Protein AF-A0A1D2RMK3-F1 (afdb_monomer)

Solvent-accessible surface area (backbone atoms only — not comparable to full-atom values): 5758 Å² total; per-residue (Å²): 137,51,62,65,57,52,15,66,75,72,74,49,54,51,68,56,47,51,50,48,55,61,56,69,69,47,79,78,75,79,77,52,70,66,72,74,77,52,81,92,75,92,72,62,67,69,61,48,56,69,38,39,67,65,13,60,78,66,78,45,51,45,71,54,44,56,50,48,54,56,51,50,34,58,76,71,67,36,55,63,61,58,53,57,75,44,69,83,75,74,94,126

Sequence (92 aa):
MTTRQIAQAIGITTSTVTALECGSSRPKRERSDYEYLGRAVLVPIDVLDALGPHAAKRGVSVNGLARLIVCTVVDEGMIDAVLDDAAEWGQA

Structure (mmCIF, N/CA/C/O backbone):
data_AF-A0A1D2RMK3-F1
#
_entry.id   AF-A0A1D2RMK3-F1
#
loop_
_atom_site.group_PDB
_atom_site.id
_atom_site.type_symbol
_atom_site.label_atom_id
_atom_site.label_alt_id
_atom_site.label_comp_id
_atom_site.label_asym_id
_atom_site.label_entity_id
_atom_site.label_seq_id
_atom_site.pdbx_PDB_ins_code
_atom_site.Cartn_x
_atom_site.Cartn_y
_atom_site.Cartn_z
_atom_site.occupancy
_atom_site.B_iso_or_equiv
_atom_site.auth_seq_id
_atom_site.auth_comp_id
_atom_site.auth_asym_id
_atom_site.auth_atom_id
_atom_site.pdbx_PDB_model_num
ATOM 1 N N . MET A 1 1 ? -33.223 8.268 23.197 1.00 76.19 1 MET A N 1
ATOM 2 C CA . MET A 1 1 ? -32.705 6.983 23.715 1.00 76.19 1 MET A CA 1
ATOM 3 C C . MET A 1 1 ? -31.260 7.211 24.133 1.00 76.19 1 MET A C 1
ATOM 5 O O . MET A 1 1 ? -30.552 7.871 23.388 1.00 76.19 1 MET A O 1
ATOM 9 N N . THR A 1 2 ? -30.838 6.785 25.323 1.00 92.56 2 THR A N 1
ATOM 10 C CA . THR A 1 2 ? -29.471 7.015 25.832 1.00 92.56 2 THR A CA 1
ATOM 11 C C . THR A 1 2 ? -28.540 5.849 25.489 1.00 92.56 2 THR A C 1
ATOM 13 O O . THR A 1 2 ? -29.001 4.719 25.336 1.00 92.56 2 THR A O 1
ATOM 16 N N . THR A 1 3 ? -27.223 6.080 25.456 1.00 92.25 3 THR A N 1
ATOM 17 C CA . THR A 1 3 ? -26.192 5.041 25.240 1.00 92.25 3 THR A CA 1
ATOM 18 C C . THR A 1 3 ? -26.371 3.841 26.182 1.00 92.25 3 THR A C 1
ATOM 20 O O . THR A 1 3 ? -26.217 2.690 25.780 1.00 92.25 3 THR A O 1
ATOM 23 N N . ARG A 1 4 ? -26.778 4.092 27.436 1.00 92.81 4 ARG A N 1
ATOM 24 C CA . ARG A 1 4 ? -27.070 3.050 28.435 1.00 92.81 4 ARG A CA 1
ATOM 25 C C . ARG A 1 4 ? -28.313 2.225 28.087 1.00 92.81 4 ARG A C 1
ATOM 27 O O . ARG A 1 4 ? -28.303 1.015 28.286 1.00 92.81 4 ARG A O 1
ATOM 34 N N . GLN A 1 5 ? -29.358 2.859 27.554 1.00 95.25 5 GLN A N 1
ATOM 35 C CA . GLN A 1 5 ? -30.564 2.164 27.090 1.00 95.25 5 GLN A CA 1
ATOM 36 C C . GLN A 1 5 ? -30.275 1.297 25.855 1.00 95.25 5 GLN A C 1
ATOM 38 O O . GLN A 1 5 ? -30.787 0.187 25.766 1.00 95.25 5 GLN A O 1
ATOM 43 N N . ILE A 1 6 ? -29.423 1.770 24.938 1.00 92.50 6 ILE A N 1
ATOM 44 C CA . ILE A 1 6 ? -28.977 1.013 23.754 1.00 92.50 6 ILE A CA 1
ATOM 45 C C . ILE A 1 6 ? -28.163 -0.215 24.176 1.00 92.50 6 ILE A C 1
ATOM 47 O O . ILE A 1 6 ? -28.458 -1.329 23.752 1.00 92.50 6 ILE A O 1
ATOM 51 N N . ALA A 1 7 ? -27.185 -0.018 25.063 1.00 94.12 7 ALA A N 1
ATOM 52 C CA . ALA A 1 7 ? -26.360 -1.087 25.619 1.00 94.12 7 ALA A CA 1
ATOM 53 C C . ALA A 1 7 ? -27.213 -2.197 26.258 1.00 94.12 7 ALA A C 1
ATOM 55 O O . ALA A 1 7 ? -27.034 -3.375 25.953 1.00 94.12 7 ALA A O 1
ATOM 56 N N . GLN A 1 8 ? -28.193 -1.817 27.084 1.00 95.19 8 GLN A N 1
ATOM 57 C 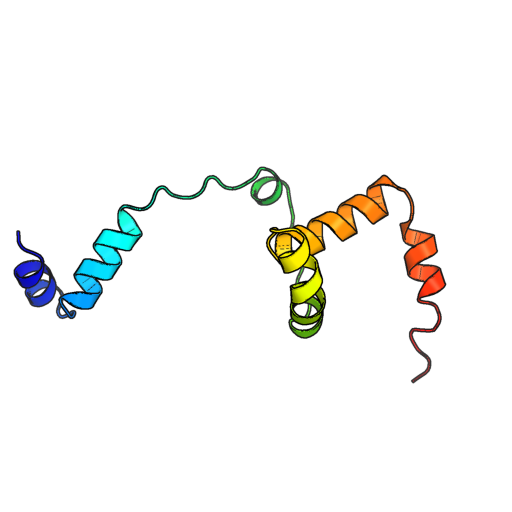CA . GLN A 1 8 ? -29.095 -2.759 27.748 1.00 95.19 8 GLN A CA 1
ATOM 58 C C . GLN A 1 8 ? -30.018 -3.495 26.768 1.00 95.19 8 GLN A C 1
ATOM 60 O O . GLN A 1 8 ? -30.250 -4.687 26.941 1.00 95.19 8 GLN A O 1
ATOM 65 N N . ALA A 1 9 ? -30.541 -2.806 25.751 1.00 95.75 9 ALA A N 1
ATOM 66 C CA . ALA A 1 9 ? -31.438 -3.408 24.767 1.00 95.75 9 ALA A CA 1
ATOM 67 C C . ALA A 1 9 ? -30.729 -4.424 23.853 1.00 95.75 9 ALA A C 1
ATOM 69 O O . ALA A 1 9 ? -31.339 -5.409 23.451 1.00 95.75 9 ALA A O 1
ATOM 70 N N . ILE A 1 10 ? -29.457 -4.181 23.524 1.00 93.69 10 ILE A N 1
ATOM 71 C CA . ILE A 1 10 ? -28.672 -4.998 22.582 1.00 93.69 10 ILE A CA 1
ATOM 72 C C . ILE A 1 10 ? -27.805 -6.041 23.313 1.00 93.69 10 ILE A C 1
ATOM 74 O O . ILE A 1 10 ? -27.368 -7.017 22.710 1.00 93.69 10 ILE A O 1
ATOM 78 N N . GLY A 1 11 ? -27.566 -5.871 24.617 1.00 95.31 11 GLY A N 1
ATOM 79 C CA . GLY A 1 11 ? -26.705 -6.764 25.396 1.00 95.31 11 GLY A CA 1
ATOM 80 C C . GLY A 1 11 ? -25.209 -6.529 25.159 1.00 95.31 11 GLY A C 1
ATOM 81 O O . GLY A 1 11 ? -24.419 -7.464 25.242 1.00 95.31 11 GLY A O 1
ATOM 82 N N . ILE A 1 12 ? -24.809 -5.288 24.864 1.00 95.94 12 ILE A N 1
ATOM 83 C CA . ILE A 1 12 ? -23.402 -4.882 24.688 1.00 95.94 12 ILE A CA 1
ATOM 84 C C . ILE A 1 12 ? -22.992 -3.860 25.746 1.00 95.94 12 ILE A C 1
ATOM 86 O O . ILE A 1 12 ? -23.835 -3.257 26.409 1.00 95.94 12 ILE A O 1
ATOM 90 N N . THR A 1 13 ? -21.690 -3.640 25.922 1.00 96.00 13 THR A N 1
ATOM 91 C CA . THR A 1 13 ? -21.206 -2.628 26.867 1.00 96.00 13 THR A CA 1
ATOM 92 C C . THR A 1 13 ? -21.461 -1.218 26.337 1.00 96.00 13 THR A C 1
ATOM 94 O O . THR A 1 13 ? -21.493 -0.965 25.131 1.00 96.00 13 THR A O 1
ATOM 97 N N . THR A 1 14 ? -21.586 -0.257 27.250 1.00 95.56 14 THR A N 1
ATOM 98 C CA . THR A 1 14 ? -21.697 1.163 26.888 1.00 95.56 14 THR A CA 1
ATOM 99 C C . THR A 1 14 ? -20.472 1.663 26.122 1.00 95.56 14 THR A C 1
ATOM 101 O O . THR A 1 14 ? -20.632 2.462 25.206 1.00 95.56 14 THR A O 1
ATOM 104 N N . SER A 1 15 ? -19.269 1.154 26.422 1.00 94.19 15 SER A N 1
ATOM 105 C CA . SER A 1 15 ? -18.048 1.484 25.675 1.00 94.19 15 SER A CA 1
ATOM 106 C C . SER A 1 15 ? -18.105 1.018 24.219 1.00 94.19 15 SER A C 1
ATOM 108 O O . SER A 1 15 ? -17.653 1.747 23.339 1.00 94.19 15 SER A O 1
ATOM 110 N N . THR A 1 16 ? -18.709 -0.143 23.939 1.00 94.56 16 THR A N 1
ATOM 111 C CA . THR A 1 16 ? -18.940 -0.616 22.567 1.00 94.56 16 THR A CA 1
ATOM 112 C C . THR A 1 16 ? -19.925 0.284 21.828 1.00 94.56 16 THR A C 1
ATOM 114 O O . THR A 1 16 ? -19.665 0.630 20.679 1.00 94.56 16 THR A O 1
ATOM 117 N N . VAL A 1 17 ? -21.011 0.722 22.477 1.00 94.50 17 VAL A N 1
ATOM 118 C CA . VAL A 1 17 ? -21.959 1.672 21.865 1.00 94.50 17 VAL A CA 1
ATOM 119 C C . VAL A 1 17 ? -21.249 2.976 21.505 1.00 94.50 17 VAL A C 1
ATOM 121 O O . VAL A 1 17 ? -21.311 3.399 20.357 1.00 94.50 17 VAL A O 1
ATOM 124 N N . THR A 1 18 ? -20.500 3.567 22.440 1.00 92.50 18 THR A N 1
ATOM 125 C CA . THR A 1 18 ? -19.740 4.800 22.186 1.00 92.50 18 THR A CA 1
ATOM 126 C C . THR A 1 18 ? -18.705 4.620 21.075 1.00 92.50 18 THR A C 1
ATOM 128 O O . THR A 1 18 ? -18.566 5.486 20.217 1.00 92.50 18 THR A O 1
ATOM 131 N N . ALA A 1 19 ? -17.992 3.491 21.040 1.00 90.56 19 ALA A N 1
ATOM 132 C CA . ALA A 1 19 ? -17.033 3.206 19.975 1.00 90.56 19 ALA A CA 1
ATOM 133 C C . ALA A 1 19 ? -17.709 3.116 18.597 1.00 90.56 19 ALA A C 1
ATOM 135 O O . ALA A 1 19 ? -17.180 3.644 17.618 1.00 90.56 19 ALA A O 1
ATOM 136 N N . LEU A 1 20 ? -18.889 2.496 18.518 1.00 89.69 20 LEU A N 1
ATOM 137 C CA . LEU A 1 20 ? -19.679 2.408 17.290 1.00 89.69 20 LEU A CA 1
ATOM 138 C C . LEU A 1 20 ? -20.263 3.766 16.880 1.00 89.69 20 LEU A C 1
ATOM 140 O O . LEU A 1 20 ? -20.227 4.095 15.699 1.00 89.69 20 LEU A O 1
ATOM 144 N N . GLU A 1 21 ? -20.739 4.588 17.815 1.00 89.12 21 GLU A N 1
ATOM 145 C CA . GLU A 1 21 ? -21.193 5.964 17.546 1.00 89.12 21 GLU A CA 1
ATOM 146 C C . GLU A 1 21 ? -20.045 6.830 17.000 1.00 89.12 21 GLU A C 1
ATOM 148 O O . GLU A 1 21 ? -20.185 7.492 15.968 1.00 89.12 21 GLU A O 1
ATOM 153 N N . CYS A 1 22 ? -18.864 6.758 17.617 1.00 86.69 22 CYS A N 1
ATOM 154 C CA . CYS A 1 22 ? -17.662 7.448 17.144 1.00 86.69 22 CYS A CA 1
ATOM 155 C C . CYS A 1 22 ? -17.163 6.913 15.793 1.00 86.69 22 CYS A C 1
ATOM 157 O O . CYS A 1 22 ? -16.625 7.666 14.986 1.00 86.69 22 CYS A O 1
ATOM 159 N N . GLY A 1 23 ? -17.295 5.609 15.543 1.00 82.88 23 GLY A N 1
ATOM 160 C CA . GLY A 1 23 ? -16.871 4.981 14.293 1.00 82.88 23 GLY A CA 1
ATOM 161 C C . GLY A 1 23 ? -17.827 5.254 13.133 1.00 82.88 23 GLY A C 1
ATOM 162 O O . GLY A 1 23 ? -17.376 5.534 12.027 1.00 82.88 23 GLY A O 1
ATOM 163 N N . SER A 1 24 ? -19.135 5.208 13.392 1.00 83.00 24 SER A N 1
ATOM 164 C CA . SER A 1 24 ? -20.199 5.409 12.397 1.00 83.00 24 SER A CA 1
ATOM 165 C C . SER A 1 24 ? -20.356 6.866 11.963 1.00 83.00 24 SER A C 1
ATOM 167 O O . SER A 1 24 ? -20.774 7.122 10.838 1.00 83.00 24 SER A O 1
ATOM 169 N N . SER A 1 25 ? -19.983 7.816 12.824 1.00 81.00 25 SER A N 1
ATOM 170 C CA . SER A 1 25 ? -19.978 9.251 12.512 1.00 81.00 25 SER A CA 1
ATOM 171 C C . SER A 1 25 ? -18.772 9.704 11.686 1.00 81.00 25 SER A C 1
ATOM 173 O O . SER A 1 25 ? -18.770 10.827 11.178 1.00 81.00 25 SE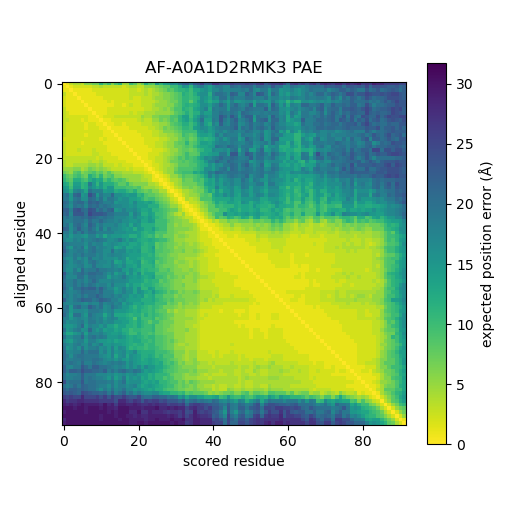R A O 1
ATOM 175 N N . ARG A 1 26 ? -17.741 8.864 11.513 1.00 78.94 26 ARG A N 1
ATOM 176 C CA . ARG A 1 26 ? -16.606 9.220 10.655 1.00 78.94 26 ARG A CA 1
ATOM 177 C C . ARG A 1 26 ? -17.043 9.217 9.190 1.00 78.94 26 ARG A C 1
ATOM 179 O O . ARG A 1 26 ? -17.627 8.228 8.743 1.00 78.94 26 ARG A O 1
ATOM 186 N N . PRO A 1 27 ? -16.720 10.271 8.418 1.00 77.94 27 PRO A N 1
ATOM 187 C CA . PRO A 1 27 ? -16.980 10.265 6.990 1.00 77.94 27 PRO A CA 1
ATOM 188 C C . PRO A 1 27 ? -16.277 9.060 6.373 1.00 77.94 27 PRO A C 1
ATOM 190 O O . PRO A 1 27 ? -15.091 8.811 6.619 1.00 77.94 27 PRO A O 1
ATOM 193 N N . LYS A 1 28 ? -17.031 8.282 5.593 1.00 74.44 28 LYS A N 1
ATOM 194 C CA . LYS A 1 28 ? -16.466 7.171 4.835 1.00 74.44 28 LYS A CA 1
ATOM 195 C C . LYS A 1 28 ? -15.408 7.764 3.915 1.00 74.44 28 LYS A C 1
ATOM 197 O O . LYS A 1 28 ? -15.728 8.610 3.086 1.00 74.44 28 LYS A O 1
ATOM 202 N N . ARG A 1 29 ? -14.154 7.344 4.087 1.00 75.69 29 ARG A N 1
ATOM 203 C CA . ARG A 1 29 ? -13.072 7.751 3.192 1.00 75.69 29 ARG A CA 1
ATOM 204 C C . ARG A 1 29 ? -13.494 7.419 1.761 1.00 75.69 29 ARG A C 1
ATOM 206 O O . ARG A 1 29 ? -13.859 6.273 1.483 1.00 75.69 29 ARG A O 1
ATOM 213 N N . GLU A 1 30 ? -13.453 8.417 0.885 1.00 73.81 30 GLU A N 1
ATOM 214 C CA . GLU A 1 30 ? -13.645 8.186 -0.539 1.00 73.81 30 GLU A CA 1
ATOM 215 C C . GLU A 1 30 ? -12.566 7.221 -1.021 1.00 73.81 30 GLU A C 1
ATOM 217 O O . GLU A 1 30 ? -11.372 7.375 -0.736 1.00 73.81 30 GLU A O 1
ATOM 222 N N . ARG A 1 31 ? -13.021 6.161 -1.685 1.00 67.44 31 ARG A N 1
ATOM 223 C CA . ARG A 1 31 ? -12.125 5.205 -2.319 1.00 67.44 31 ARG A CA 1
ATOM 224 C C . ARG A 1 31 ? -11.389 5.933 -3.433 1.00 67.44 31 ARG A C 1
ATOM 226 O O . ARG A 1 31 ? -12.010 6.645 -4.214 1.00 67.44 31 ARG A O 1
ATOM 233 N N . SER A 1 32 ? -10.077 5.758 -3.486 1.00 68.38 32 SER A N 1
ATOM 234 C CA . SER A 1 32 ? -9.268 6.314 -4.568 1.00 68.38 32 SER A CA 1
ATOM 235 C C . SER A 1 32 ? -9.608 5.631 -5.898 1.00 68.38 32 SER A C 1
ATOM 237 O O . SER A 1 32 ? -9.970 4.458 -5.895 1.00 68.38 32 SER A O 1
ATOM 239 N N . ASP A 1 33 ? -9.423 6.308 -7.034 1.00 66.44 33 ASP A N 1
ATOM 240 C CA . ASP A 1 33 ? -9.578 5.712 -8.374 1.00 66.44 33 ASP A CA 1
ATOM 241 C C . ASP A 1 33 ? -8.779 4.408 -8.542 1.00 66.44 33 ASP A C 1
ATOM 243 O O . ASP A 1 33 ? -9.247 3.463 -9.177 1.00 66.44 33 ASP A O 1
ATOM 247 N N . TYR A 1 34 ? -7.622 4.294 -7.879 1.00 64.50 34 TYR A N 1
ATOM 248 C CA . TYR A 1 34 ? -6.827 3.062 -7.840 1.00 64.50 34 TYR A CA 1
ATOM 249 C C . TYR A 1 34 ? -7.572 1.873 -7.211 1.00 64.50 34 TYR A C 1
ATOM 251 O O . TYR A 1 34 ? -7.322 0.728 -7.575 1.00 64.50 34 TYR A O 1
ATOM 259 N N . GLU A 1 35 ? -8.490 2.124 -6.276 1.00 64.88 35 GLU A N 1
ATOM 260 C CA . GLU A 1 35 ? -9.326 1.096 -5.645 1.00 64.88 35 GLU A CA 1
ATOM 261 C C . GLU A 1 35 ? -10.514 0.684 -6.533 1.00 64.88 35 GLU A C 1
ATOM 263 O O . GLU A 1 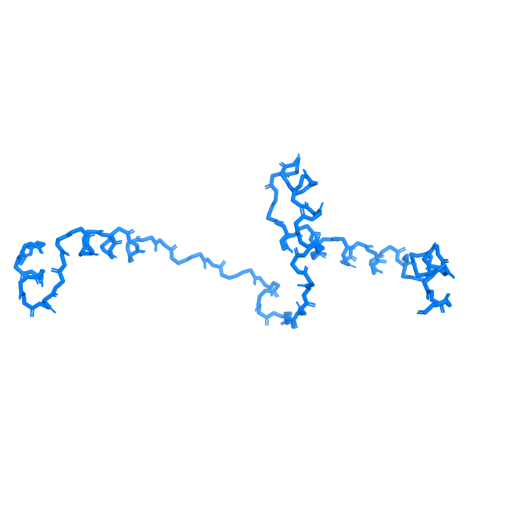35 ? -11.081 -0.386 -6.320 1.00 64.88 35 GLU A O 1
ATOM 268 N N . TYR A 1 36 ? -10.892 1.503 -7.523 1.00 65.19 36 TYR A N 1
ATOM 269 C CA . TYR A 1 36 ? -11.960 1.191 -8.482 1.00 65.19 36 TYR A CA 1
ATOM 270 C C . TYR A 1 36 ? -11.445 0.558 -9.775 1.00 65.19 36 TYR A C 1
ATOM 272 O O . TYR A 1 36 ? -12.130 -0.281 -10.357 1.00 65.19 36 TYR A O 1
ATOM 280 N N . LEU A 1 37 ? -10.253 0.953 -10.223 1.00 79.19 37 LEU A N 1
ATOM 281 C CA . LEU A 1 37 ? -9.684 0.547 -11.510 1.00 79.19 37 LEU A CA 1
ATOM 282 C C . LEU A 1 37 ? -8.578 -0.515 -11.379 1.00 79.19 37 LEU A C 1
ATOM 284 O O . LEU A 1 37 ? -8.111 -1.045 -12.385 1.00 79.19 37 LEU A O 1
ATOM 288 N N . GLY A 1 38 ? -8.150 -0.832 -10.153 1.00 79.19 38 GLY A N 1
ATOM 289 C CA . GLY A 1 38 ? -7.061 -1.768 -9.875 1.00 79.19 38 GLY A CA 1
ATOM 290 C C . GLY A 1 38 ? -7.512 -3.194 -9.542 1.00 79.19 38 GLY A C 1
ATOM 291 O O . GLY A 1 38 ? -8.631 -3.439 -9.092 1.00 79.19 38 GLY A O 1
ATOM 292 N N . ARG A 1 39 ? -6.593 -4.153 -9.706 1.00 80.69 39 ARG A N 1
ATOM 293 C CA . ARG A 1 39 ? -6.702 -5.504 -9.131 1.00 80.69 39 ARG A CA 1
ATOM 294 C C . ARG A 1 39 ? -5.861 -5.593 -7.862 1.00 80.69 39 ARG A C 1
ATOM 296 O O . ARG A 1 39 ? -4.775 -5.024 -7.797 1.00 80.69 39 ARG A O 1
ATOM 303 N N . ALA A 1 40 ? -6.354 -6.330 -6.869 1.00 83.38 40 ALA A N 1
ATOM 304 C CA . ALA A 1 40 ? -5.583 -6.614 -5.666 1.00 83.38 40 ALA A CA 1
ATOM 305 C C . ALA A 1 40 ? -4.482 -7.640 -5.971 1.00 83.38 40 ALA A C 1
ATOM 307 O O . ALA A 1 40 ? -4.751 -8.680 -6.571 1.00 83.38 40 ALA A O 1
ATOM 308 N N . VAL A 1 41 ? -3.262 -7.348 -5.522 1.00 86.31 41 VAL A N 1
ATOM 309 C CA . VAL A 1 41 ? -2.120 -8.267 -5.549 1.00 86.31 41 VAL A CA 1
ATOM 310 C C . VAL A 1 41 ? -1.742 -8.573 -4.108 1.00 86.31 41 VAL A C 1
ATOM 312 O O . VAL A 1 41 ? -1.654 -7.666 -3.280 1.00 86.31 41 VAL A O 1
ATOM 315 N N . LEU A 1 42 ? -1.555 -9.855 -3.803 1.00 92.00 42 LEU A N 1
ATOM 316 C CA . LEU A 1 42 ? -1.066 -10.275 -2.497 1.00 92.00 42 LEU A CA 1
ATOM 317 C C . LEU A 1 42 ? 0.441 -10.036 -2.426 1.00 92.00 42 LEU A C 1
ATOM 319 O O . LEU A 1 42 ? 1.182 -10.473 -3.302 1.00 92.00 42 LEU A O 1
ATOM 323 N N . VAL A 1 43 ? 0.870 -9.353 -1.369 1.00 91.62 43 VAL A N 1
ATOM 324 C CA . VAL A 1 43 ? 2.279 -9.089 -1.070 1.00 91.62 43 VAL A CA 1
ATOM 325 C C . VAL A 1 43 ? 2.606 -9.759 0.267 1.00 91.62 43 VAL A C 1
ATOM 327 O O . VAL A 1 43 ? 1.810 -9.616 1.202 1.00 91.62 43 VAL A O 1
ATOM 330 N N . PRO A 1 44 ? 3.728 -10.495 0.377 1.00 94.56 44 PRO A N 1
ATOM 331 C CA . PRO A 1 44 ? 4.172 -11.077 1.640 1.00 94.56 44 PRO A CA 1
ATOM 332 C C . PRO A 1 44 ? 4.297 -10.032 2.761 1.00 94.56 44 PRO A C 1
ATOM 334 O O . PRO A 1 44 ? 4.658 -8.879 2.517 1.00 94.56 44 PRO A O 1
ATOM 337 N N . ILE A 1 45 ? 3.967 -10.427 3.995 1.00 94.19 45 ILE A N 1
ATOM 338 C CA . ILE A 1 45 ? 3.912 -9.506 5.146 1.00 94.19 45 ILE A CA 1
ATOM 339 C C . ILE A 1 45 ? 5.298 -8.938 5.464 1.00 94.19 45 ILE A C 1
ATOM 341 O O . ILE A 1 45 ? 5.430 -7.741 5.686 1.00 94.19 45 ILE A O 1
ATOM 345 N N . ASP A 1 46 ? 6.328 -9.773 5.412 1.00 96.00 46 ASP A N 1
ATOM 346 C CA . ASP A 1 46 ? 7.726 -9.400 5.619 1.00 96.00 46 ASP A CA 1
ATOM 347 C C . ASP A 1 46 ? 8.207 -8.336 4.619 1.00 96.00 46 ASP A C 1
ATOM 349 O O . ASP A 1 46 ? 8.916 -7.401 4.994 1.00 96.00 46 ASP A O 1
ATOM 353 N N . VAL A 1 47 ? 7.756 -8.410 3.364 1.00 94.81 47 VAL A N 1
ATOM 354 C CA . VAL A 1 47 ? 8.031 -7.380 2.350 1.00 94.81 47 VAL A CA 1
ATOM 355 C C . VAL A 1 47 ? 7.346 -6.060 2.714 1.00 94.81 47 VAL A C 1
ATOM 357 O O . VAL A 1 47 ? 7.950 -4.992 2.600 1.00 94.81 47 VAL A O 1
ATOM 360 N N . LEU A 1 48 ? 6.096 -6.101 3.185 1.00 94.94 48 LEU A N 1
ATOM 361 C CA . LEU A 1 48 ? 5.392 -4.900 3.649 1.00 94.94 48 LEU A CA 1
ATOM 362 C C . LEU A 1 48 ? 6.068 -4.291 4.887 1.00 94.94 48 LEU A C 1
ATOM 364 O O . LEU A 1 48 ? 6.215 -3.068 4.964 1.00 94.94 48 LEU A O 1
ATOM 368 N N . ASP A 1 49 ? 6.536 -5.120 5.816 1.00 96.31 49 ASP A N 1
ATOM 369 C CA . ASP A 1 49 ? 7.265 -4.677 7.005 1.00 96.31 49 ASP A CA 1
ATOM 370 C C . ASP A 1 49 ? 8.585 -3.994 6.624 1.00 96.31 49 ASP A C 1
ATOM 372 O O . ASP A 1 49 ? 8.893 -2.908 7.128 1.00 96.31 49 ASP A O 1
ATOM 376 N N . ALA A 1 50 ? 9.321 -4.557 5.659 1.00 96.62 50 ALA A N 1
ATOM 377 C CA . ALA A 1 50 ? 10.546 -3.963 5.124 1.00 96.62 50 ALA A CA 1
ATOM 378 C C . ALA A 1 50 ? 10.305 -2.584 4.481 1.00 96.62 50 ALA A C 1
ATOM 380 O O . ALA A 1 50 ? 11.151 -1.692 4.568 1.00 96.62 50 ALA A O 1
ATOM 381 N N . LEU A 1 51 ? 9.131 -2.357 3.886 1.00 96.44 51 LEU A N 1
ATOM 382 C CA . LEU A 1 51 ? 8.741 -1.057 3.328 1.00 96.44 51 LEU A CA 1
ATOM 383 C C . LEU A 1 51 ? 8.354 -0.021 4.399 1.00 96.44 51 LEU A C 1
ATOM 385 O O . LEU A 1 51 ? 8.346 1.181 4.109 1.00 96.44 51 LEU A O 1
ATOM 389 N N . GLY A 1 52 ? 8.063 -0.448 5.631 1.00 96.94 52 GLY A N 1
ATOM 390 C CA . GLY A 1 52 ? 7.599 0.396 6.736 1.00 96.94 52 GLY A CA 1
ATOM 391 C C . GLY A 1 52 ? 8.443 1.657 6.973 1.00 96.94 52 GLY A C 1
ATOM 392 O O . GLY A 1 52 ? 7.902 2.766 6.890 1.00 96.94 52 GLY A O 1
ATOM 393 N N . PRO A 1 53 ? 9.767 1.545 7.20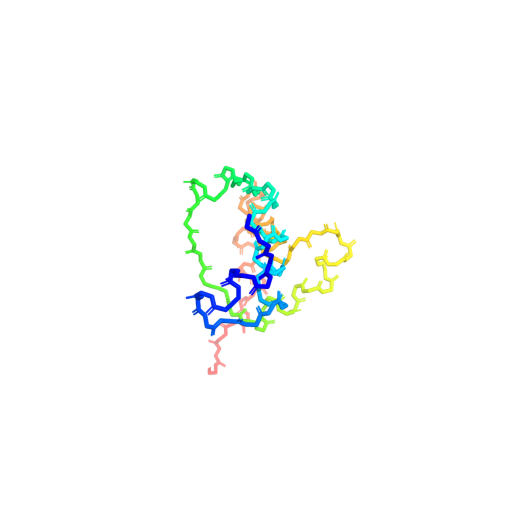1 1.00 97.44 53 PRO A N 1
ATOM 394 C CA . PRO A 1 53 ? 10.638 2.702 7.425 1.00 97.44 53 PRO A CA 1
ATOM 395 C C . PRO A 1 53 ? 10.656 3.682 6.243 1.00 97.44 53 PRO A C 1
ATOM 397 O O . PRO A 1 53 ? 10.671 4.904 6.420 1.00 97.44 53 PRO A O 1
ATOM 400 N N . HIS A 1 54 ? 10.615 3.157 5.017 1.00 97.50 54 HIS A N 1
ATOM 401 C CA . HIS A 1 54 ? 10.633 3.961 3.797 1.00 97.50 54 HIS A CA 1
ATOM 402 C C . HIS A 1 54 ? 9.311 4.701 3.567 1.00 97.50 54 HIS A C 1
ATOM 404 O O . HIS A 1 54 ? 9.330 5.825 3.051 1.00 97.50 54 HIS A O 1
ATOM 410 N N . ALA A 1 55 ? 8.189 4.094 3.958 1.00 96.31 55 ALA A N 1
ATOM 411 C CA . ALA A 1 55 ? 6.862 4.694 3.900 1.00 96.31 55 ALA A CA 1
ATOM 412 C C . ALA A 1 55 ? 6.713 5.791 4.962 1.00 96.31 55 ALA A C 1
ATOM 414 O O . ALA A 1 55 ? 6.298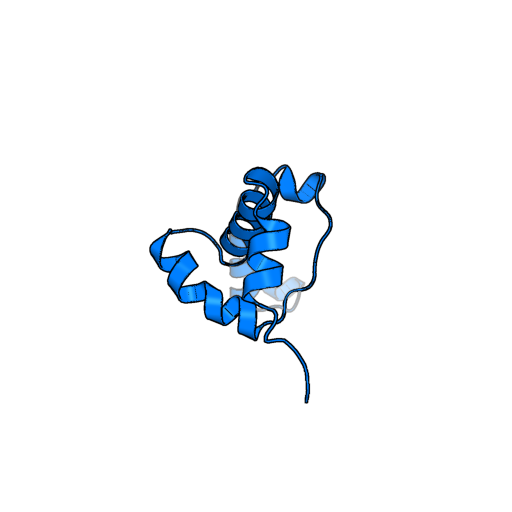 6.906 4.640 1.00 96.31 55 ALA A O 1
ATOM 415 N N . ALA A 1 56 ? 7.164 5.521 6.193 1.00 95.69 56 ALA A N 1
ATOM 416 C CA . ALA A 1 56 ? 7.158 6.479 7.296 1.00 95.69 56 ALA A CA 1
ATOM 417 C C . ALA A 1 56 ? 7.956 7.747 6.960 1.00 95.69 56 ALA A C 1
ATOM 419 O O . ALA A 1 56 ? 7.446 8.855 7.121 1.00 95.69 56 ALA A O 1
ATOM 420 N N . LYS A 1 57 ? 9.162 7.598 6.391 1.00 96.50 57 LYS A N 1
ATOM 421 C CA . LYS A 1 57 ? 9.995 8.729 5.939 1.00 96.50 57 LYS A CA 1
ATOM 422 C C . LYS A 1 57 ? 9.285 9.634 4.920 1.00 96.50 57 LYS A C 1
ATOM 424 O O . LYS A 1 57 ? 9.619 10.809 4.814 1.00 96.50 57 LYS A O 1
ATOM 429 N N . ARG A 1 58 ? 8.333 9.088 4.160 1.00 93.69 58 ARG A N 1
ATOM 430 C CA . ARG A 1 58 ? 7.604 9.778 3.083 1.00 93.69 58 ARG A CA 1
ATOM 431 C C . ARG A 1 58 ? 6.191 10.211 3.480 1.00 93.69 58 ARG A C 1
ATOM 433 O O . ARG A 1 58 ? 5.513 10.826 2.666 1.00 93.69 58 ARG A O 1
ATOM 440 N N . GLY A 1 59 ? 5.731 9.887 4.690 1.00 93.50 59 GLY A N 1
ATOM 441 C CA . GLY A 1 59 ? 4.371 10.203 5.137 1.00 93.50 59 GLY A CA 1
ATOM 442 C C . GLY A 1 59 ? 3.268 9.507 4.328 1.00 93.50 59 GLY A C 1
ATOM 443 O O . GLY A 1 59 ? 2.154 10.018 4.251 1.00 93.50 59 GLY A O 1
ATOM 444 N N . VAL A 1 60 ? 3.562 8.357 3.712 1.00 92.69 60 VAL A N 1
ATOM 445 C CA . VAL A 1 60 ? 2.595 7.570 2.925 1.00 92.69 60 VAL A CA 1
ATOM 446 C C . VAL A 1 60 ? 2.303 6.232 3.598 1.00 92.69 60 VAL A C 1
ATOM 448 O O . VAL A 1 60 ? 3.073 5.761 4.432 1.00 92.69 60 VAL A O 1
ATOM 451 N N . SER A 1 61 ? 1.189 5.589 3.235 1.00 93.69 61 SER A N 1
ATOM 452 C CA . SER A 1 61 ? 0.928 4.221 3.689 1.00 93.69 61 SER A CA 1
ATOM 453 C C . SER A 1 61 ? 1.881 3.232 3.018 1.00 93.69 61 SER A C 1
ATOM 455 O O . SER A 1 61 ? 2.299 3.445 1.881 1.00 93.69 61 SER A O 1
ATOM 457 N N . VAL A 1 62 ? 2.169 2.114 3.686 1.00 95.38 62 VAL A N 1
ATOM 458 C CA . VAL A 1 62 ? 3.008 1.032 3.139 1.00 95.38 62 VAL A CA 1
ATOM 459 C C . VAL A 1 62 ? 2.462 0.528 1.801 1.00 95.38 62 VAL A C 1
ATOM 461 O O . VAL A 1 62 ? 3.180 0.510 0.808 1.00 95.38 62 VAL A O 1
ATOM 464 N N . ASN A 1 63 ? 1.157 0.245 1.729 1.00 92.56 63 ASN A N 1
ATOM 465 C CA . ASN A 1 63 ? 0.493 -0.141 0.477 1.00 92.56 63 ASN A CA 1
ATOM 466 C C . ASN A 1 63 ? 0.545 0.975 -0.583 1.00 92.56 63 ASN A C 1
ATOM 468 O O . ASN A 1 63 ? 0.569 0.709 -1.782 1.00 92.56 63 ASN A O 1
ATOM 472 N N . GLY A 1 64 ? 0.543 2.237 -0.144 1.00 90.75 64 GLY A N 1
ATOM 473 C CA . GLY A 1 64 ? 0.747 3.400 -1.002 1.00 90.75 64 GLY A CA 1
ATOM 474 C C . GLY A 1 64 ? 2.133 3.412 -1.630 1.00 90.75 64 GLY A C 1
ATOM 475 O O . GLY A 1 64 ? 2.244 3.614 -2.835 1.00 90.75 64 GLY A O 1
ATOM 476 N N . LEU A 1 65 ? 3.161 3.144 -0.827 1.00 94.62 65 LEU A N 1
ATOM 477 C CA . LEU A 1 65 ? 4.540 3.055 -1.285 1.00 94.62 65 LEU A CA 1
ATOM 478 C C . LEU A 1 65 ? 4.757 1.853 -2.210 1.00 94.62 65 LEU A C 1
ATOM 480 O O . LEU A 1 65 ? 5.351 2.025 -3.265 1.00 94.62 65 LEU A O 1
ATOM 484 N N . ALA A 1 66 ? 4.243 0.673 -1.856 1.00 94.31 66 ALA A N 1
ATOM 485 C CA . ALA A 1 66 ? 4.341 -0.520 -2.696 1.00 94.31 66 ALA A CA 1
ATOM 486 C C . ALA A 1 66 ? 3.754 -0.267 -4.093 1.00 94.31 66 ALA A C 1
ATOM 488 O O . ALA A 1 66 ? 4.401 -0.534 -5.103 1.00 94.31 66 ALA A O 1
ATOM 489 N N . ARG A 1 67 ? 2.559 0.338 -4.154 1.00 91.62 67 ARG A N 1
ATOM 490 C CA . ARG A 1 67 ? 1.943 0.738 -5.424 1.00 91.62 67 ARG A CA 1
ATOM 491 C C . ARG A 1 67 ? 2.798 1.755 -6.175 1.00 91.62 67 ARG A C 1
ATOM 493 O O . ARG A 1 67 ? 2.986 1.594 -7.372 1.00 91.62 67 ARG A O 1
ATOM 500 N N . LEU A 1 68 ? 3.295 2.784 -5.486 1.00 92.06 68 LEU A N 1
ATOM 501 C CA . LEU A 1 68 ? 4.121 3.821 -6.103 1.00 92.06 68 LEU A CA 1
ATOM 502 C C . LEU A 1 68 ? 5.366 3.218 -6.760 1.00 92.06 68 LEU A C 1
ATOM 504 O O . LEU A 1 68 ? 5.636 3.531 -7.907 1.00 92.06 68 LEU A O 1
ATOM 508 N N . ILE A 1 69 ? 6.066 2.319 -6.064 1.00 94.44 69 ILE A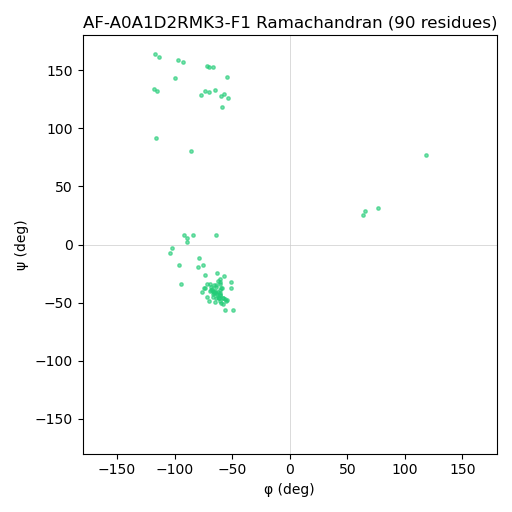 N 1
ATOM 509 C CA . ILE A 1 69 ? 7.253 1.637 -6.593 1.00 94.44 69 ILE A CA 1
ATOM 510 C C . ILE A 1 69 ? 6.910 0.882 -7.879 1.00 94.44 69 ILE A C 1
ATOM 512 O O . ILE A 1 69 ? 7.572 1.082 -8.891 1.00 94.44 69 ILE A O 1
ATOM 516 N N . VAL A 1 70 ? 5.860 0.053 -7.858 1.00 93.38 70 VAL A N 1
ATOM 517 C CA . VAL A 1 70 ? 5.460 -0.740 -9.031 1.00 93.38 70 VAL A CA 1
ATOM 518 C C . VAL A 1 70 ? 5.068 0.160 -10.204 1.00 93.38 70 VAL A C 1
ATOM 520 O O . VAL A 1 70 ? 5.520 -0.079 -11.318 1.00 93.38 70 VAL A O 1
ATOM 523 N N . CYS A 1 71 ? 4.270 1.205 -9.965 1.00 92.94 71 CYS A N 1
ATOM 524 C CA . CYS A 1 71 ? 3.896 2.157 -11.011 1.00 92.94 71 CYS A CA 1
ATOM 525 C C . CYS A 1 71 ? 5.128 2.851 -11.600 1.00 92.94 71 CYS A C 1
ATOM 527 O O . CYS A 1 71 ? 5.292 2.834 -12.810 1.00 92.94 71 CYS A O 1
ATOM 529 N N . THR A 1 72 ? 6.034 3.366 -10.766 1.00 94.81 72 THR A N 1
ATOM 530 C CA . THR A 1 72 ? 7.257 4.036 -11.231 1.00 94.81 72 THR A CA 1
ATOM 531 C C . THR A 1 72 ? 8.149 3.110 -12.057 1.00 94.81 72 THR A C 1
ATOM 533 O O . THR A 1 72 ? 8.622 3.514 -13.112 1.00 94.81 72 THR A O 1
ATOM 536 N N . VAL A 1 73 ? 8.350 1.859 -11.628 1.00 95.56 73 VAL A N 1
ATOM 537 C CA . VAL A 1 73 ? 9.157 0.883 -12.384 1.00 95.56 73 VAL A CA 1
ATOM 538 C C . VAL A 1 73 ? 8.562 0.616 -13.769 1.00 95.56 73 VAL A C 1
ATOM 540 O O . VAL A 1 73 ? 9.306 0.500 -14.741 1.00 95.56 73 VAL A O 1
ATOM 543 N N . VAL A 1 74 ? 7.234 0.542 -13.874 1.00 95.44 74 VAL A N 1
ATOM 544 C CA . VAL A 1 74 ? 6.542 0.369 -15.159 1.00 95.44 74 VAL A CA 1
ATOM 545 C C . VAL A 1 74 ? 6.639 1.636 -16.011 1.00 95.44 74 VAL A C 1
ATOM 547 O O . VAL A 1 74 ? 7.012 1.551 -17.179 1.00 95.44 74 VAL A O 1
ATOM 550 N N . ASP A 1 75 ? 6.337 2.798 -15.431 1.00 94.69 75 ASP A N 1
ATOM 551 C CA . ASP A 1 75 ? 6.280 4.085 -16.132 1.00 94.69 75 ASP A CA 1
ATOM 552 C C . ASP A 1 75 ? 7.651 4.502 -16.689 1.00 94.69 75 ASP A C 1
ATOM 554 O O . ASP A 1 75 ? 7.736 5.074 -17.775 1.00 94.69 75 ASP A O 1
ATOM 558 N N . GLU A 1 76 ? 8.732 4.185 -15.974 1.00 95.88 76 GLU A N 1
ATOM 559 C CA . GLU A 1 76 ? 10.108 4.490 -16.382 1.00 95.88 76 GLU A CA 1
ATOM 560 C C . GLU A 1 76 ? 10.753 3.378 -17.230 1.00 95.88 76 GLU A C 1
ATOM 562 O O . GLU A 1 76 ? 11.916 3.492 -17.613 1.00 95.88 76 GLU A O 1
ATOM 567 N N . GLY A 1 77 ? 10.024 2.301 -17.550 1.00 93.62 77 GLY A N 1
ATOM 568 C CA . GLY A 1 77 ? 10.545 1.197 -18.363 1.00 93.62 77 GLY A CA 1
ATOM 569 C C . GLY A 1 77 ? 11.677 0.414 -17.688 1.00 93.62 77 GLY A C 1
ATOM 570 O O . GLY A 1 77 ? 12.533 -0.141 -18.370 1.00 93.62 77 GLY A O 1
ATOM 571 N N . MET A 1 78 ? 11.692 0.366 -16.354 1.00 95.06 78 MET A N 1
ATOM 572 C CA . MET A 1 78 ? 12.754 -0.257 -15.553 1.00 95.06 78 MET A CA 1
ATOM 573 C C . MET A 1 78 ? 12.485 -1.727 -15.211 1.00 95.06 78 MET A C 1
ATOM 575 O O . MET A 1 78 ? 13.205 -2.297 -14.398 1.00 95.06 78 MET A O 1
ATOM 579 N N . ILE A 1 79 ? 11.444 -2.341 -15.783 1.00 93.12 79 ILE A N 1
ATOM 580 C CA . ILE A 1 79 ? 11.033 -3.710 -15.435 1.00 93.12 79 ILE A CA 1
ATOM 581 C C . ILE A 1 79 ? 12.196 -4.685 -15.630 1.00 93.12 79 ILE A C 1
ATOM 583 O O . ILE A 1 79 ? 12.591 -5.344 -14.674 1.00 93.12 79 ILE A O 1
ATOM 587 N N . ASP A 1 80 ? 12.766 -4.730 -16.834 1.00 92.12 80 ASP A N 1
ATOM 588 C CA . ASP A 1 80 ? 13.837 -5.677 -17.151 1.00 92.12 80 ASP A CA 1
ATOM 589 C C . ASP A 1 80 ? 15.095 -5.373 -16.336 1.00 92.12 80 ASP A C 1
ATOM 591 O O . ASP A 1 80 ? 15.664 -6.275 -15.748 1.00 92.12 80 ASP A O 1
ATOM 595 N N . ALA A 1 81 ? 15.455 -4.097 -16.165 1.00 88.94 81 ALA A N 1
ATOM 596 C CA . ALA A 1 81 ? 16.607 -3.707 -15.351 1.00 88.94 81 ALA A CA 1
ATOM 597 C C . ALA A 1 81 ? 16.480 -4.146 -13.879 1.00 88.94 81 ALA A C 1
ATOM 599 O O . ALA A 1 81 ? 17.429 -4.666 -13.303 1.00 88.94 81 ALA A O 1
ATOM 600 N N . VAL A 1 82 ? 15.301 -3.976 -13.268 1.00 89.94 82 VAL A N 1
ATOM 601 C CA . VAL A 1 82 ? 15.050 -4.401 -11.880 1.00 89.94 82 VAL A CA 1
ATOM 602 C C . VAL A 1 82 ? 15.053 -5.926 -11.755 1.00 89.94 82 VAL A C 1
ATOM 604 O O . VAL A 1 82 ? 15.506 -6.453 -10.740 1.00 89.94 82 VAL A O 1
ATOM 607 N N . LEU A 1 83 ? 14.536 -6.638 -12.760 1.00 87.88 83 LEU A N 1
ATOM 608 C CA . LEU A 1 83 ? 14.523 -8.102 -12.770 1.00 87.88 83 LEU A CA 1
ATOM 609 C C . LEU A 1 83 ? 15.912 -8.694 -13.053 1.00 87.88 83 LEU A C 1
ATOM 611 O O . LEU A 1 83 ? 16.279 -9.687 -12.427 1.00 87.88 83 LEU A O 1
ATOM 615 N N . ASP A 1 84 ? 16.691 -8.070 -13.932 1.00 86.25 84 ASP A N 1
ATOM 616 C CA . ASP A 1 84 ? 18.040 -8.493 -14.311 1.00 86.25 84 ASP A CA 1
ATOM 617 C C . ASP A 1 84 ? 19.058 -8.211 -13.195 1.00 86.25 84 ASP A C 1
ATOM 619 O O . ASP A 1 84 ? 19.907 -9.056 -12.917 1.00 86.25 84 ASP A O 1
ATOM 623 N N . ASP A 1 85 ? 18.935 -7.091 -12.472 1.00 74.50 85 ASP A N 1
ATOM 624 C CA . ASP A 1 85 ? 19.731 -6.830 -11.259 1.00 74.50 85 ASP A CA 1
ATOM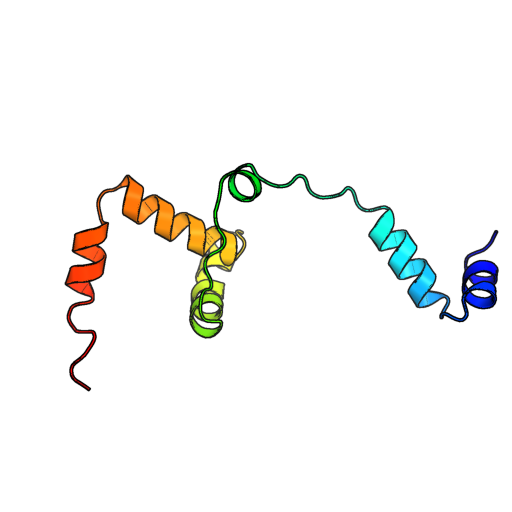 625 C C . ASP A 1 85 ? 19.426 -7.851 -10.145 1.00 74.50 85 ASP A C 1
ATOM 627 O O . ASP A 1 85 ? 20.261 -8.112 -9.277 1.00 74.50 85 ASP A O 1
ATOM 631 N N . ALA A 1 86 ? 18.239 -8.464 -10.176 1.00 60.09 86 ALA A N 1
ATOM 632 C CA . ALA A 1 86 ? 17.841 -9.535 -9.271 1.00 60.09 86 ALA A CA 1
ATOM 633 C C . ALA A 1 86 ? 18.209 -10.942 -9.784 1.00 60.09 86 ALA A C 1
ATOM 635 O O . ALA A 1 86 ? 17.867 -11.918 -9.117 1.00 60.09 86 ALA A O 1
ATOM 636 N N . ALA A 1 87 ? 18.928 -11.089 -10.909 1.00 53.97 87 ALA A N 1
ATOM 637 C CA . ALA A 1 87 ? 19.283 -12.381 -11.519 1.00 53.97 87 ALA A CA 1
ATOM 638 C C . ALA A 1 87 ? 20.208 -13.290 -10.670 1.00 53.97 87 ALA A C 1
ATOM 640 O O . ALA A 1 87 ? 20.613 -14.361 -11.122 1.00 53.97 87 ALA A O 1
ATOM 641 N N . GLU A 1 88 ? 20.480 -12.939 -9.410 1.00 54.91 88 GLU A N 1
ATOM 642 C CA . GLU A 1 88 ? 20.931 -13.883 -8.375 1.00 54.91 88 GLU A CA 1
ATOM 643 C C . GLU A 1 88 ? 19.767 -14.638 -7.687 1.00 54.91 88 GLU A C 1
ATOM 645 O O . GLU A 1 88 ? 19.969 -15.360 -6.709 1.00 54.91 88 GLU A O 1
ATOM 650 N N . TRP A 1 89 ? 18.528 -14.518 -8.174 1.00 51.91 89 TRP A N 1
ATOM 651 C CA . TRP A 1 89 ? 17.366 -15.236 -7.640 1.00 51.91 89 TRP A CA 1
ATOM 652 C C . TRP A 1 89 ? 17.220 -16.644 -8.249 1.00 51.91 89 TRP A C 1
ATOM 654 O O . TRP A 1 89 ? 16.387 -16.884 -9.121 1.00 51.91 89 TRP A O 1
ATOM 664 N N . GLY A 1 90 ? 18.001 -17.597 -7.717 1.00 48.31 90 GLY A N 1
ATO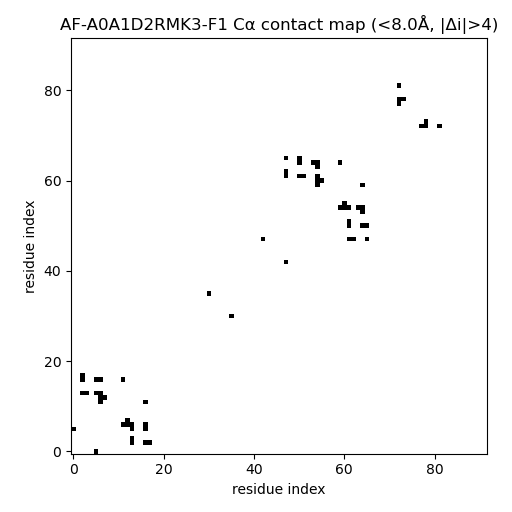M 665 C CA . GLY A 1 90 ? 17.589 -19.008 -7.613 1.00 48.31 90 GLY A CA 1
ATOM 666 C C . GLY A 1 90 ? 18.410 -20.075 -8.356 1.00 48.31 90 GLY A C 1
ATOM 667 O O . GLY A 1 90 ? 17.925 -20.678 -9.310 1.00 48.31 90 GLY A O 1
ATOM 668 N N . GLN A 1 91 ? 19.579 -20.440 -7.817 1.00 40.78 91 GLN A N 1
ATOM 669 C CA . GLN A 1 91 ? 19.923 -21.859 -7.621 1.00 40.78 91 GLN A CA 1
ATOM 670 C C . GLN A 1 91 ? 20.065 -22.114 -6.114 1.00 40.78 91 GLN A C 1
ATOM 672 O O . GLN A 1 91 ? 21.144 -21.920 -5.559 1.00 40.78 91 GLN A O 1
ATOM 677 N N . ALA A 1 92 ? 18.969 -22.514 -5.465 1.00 39.66 92 ALA A N 1
ATOM 678 C CA . ALA A 1 92 ? 18.936 -23.291 -4.220 1.00 39.66 92 ALA A CA 1
ATOM 679 C C . ALA A 1 92 ? 17.519 -23.834 -4.003 1.00 39.66 92 ALA A C 1
ATOM 681 O O . ALA A 1 92 ? 16.574 -23.014 -4.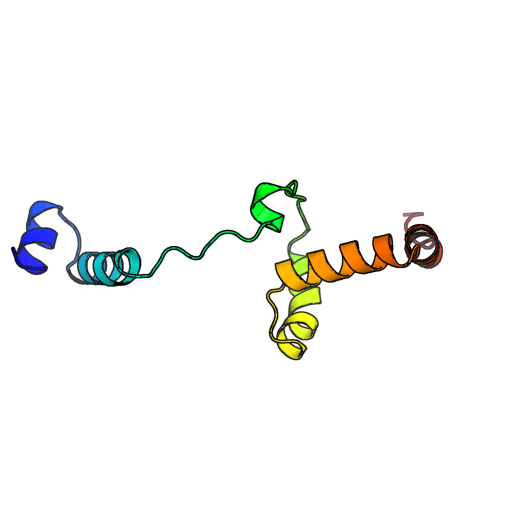024 1.00 39.66 92 ALA A O 1
#

Secondary structure (DSSP, 8-state):
--HHHHHHHHT--HHHHHHHHHHHTSPPPPPPHHHHHPPP----HHHHHHHHHHHHHHT--HHHHHHHHHHHHHHTT-HHHHHHHTTT----

Foldseek 3Di:
DDLVVVCVVVVHDSVVSVVCVVVVPDPDPDDDVCNVVHDDDDDDPVVLVVQVVVCVVVVHHSVRVVVVVVVVCVVVVVVVVVVVVVVVPDDD

Radius of gyration: 21.82 Å; Cα contacts (8 Å, |Δi|>4): 34; chains: 1; bounding box: 54×34×47 Å

Nearest PDB structures (foldseek):
  7n6g-assembly1_3S  TM=2.087E-01  e=9.724E+00  Chlamydomonas reinhardtii

Mean predicted aligned error: 10.92 Å

pLDDT: mean 86.19, std 13.55, range [39.66, 97.5]